Protein AF-A0A523SRV9-F1 (afdb_monomer_lite)

Sequence (130 aa):
MNLFQPSVKLLKTERKGSRKNRLYSRPLTPLDRLLASEHIDQSQKEELIAIRERLDPFELAETVDQKLQQIWEKAHYRYKPPKIKIEARKEQQELSIEEKETLEDIASIFGITVYVRTHKEGKLVAINHG

Secondary structure (DSSP, 8-state):
--SS--B--EEEEEEETTEEEEEEPPPB-HHHHHHT-SSS-HHHHHHHHHHHHH--HHHHHHHHHHHHHHHHHHHT-------------GGGSS--HHHHHHHHHHHHHHT--EEE-SSTTSPPEEE---

pLDDT: mean 85.78, std 12.93, range [51.06, 97.69]

Radius of gyration: 38.1 Å; chains: 1; bounding box: 42×60×95 Å

Structure (mmCIF, N/CA/C/O backbone):
data_AF-A0A523SRV9-F1
#
_entry.id   AF-A0A523SRV9-F1
#
loop_
_atom_site.group_PDB
_atom_site.id
_atom_site.type_symbol
_atom_site.label_atom_id
_atom_site.label_alt_id
_atom_site.label_comp_id
_atom_site.label_asym_id
_atom_site.label_entity_id
_atom_site.label_seq_id
_atom_site.pdbx_PDB_ins_code
_atom_site.Cartn_x
_atom_site.Cartn_y
_atom_site.Cartn_z
_atom_site.occupancy
_atom_site.B_iso_or_equiv
_atom_site.auth_seq_id
_atom_site.auth_comp_id
_atom_site.auth_asym_id
_atom_site.auth_atom_id
_atom_site.pdbx_PDB_model_num
ATOM 1 N N . MET A 1 1 ? 3.758 0.720 8.257 1.00 63.78 1 MET A N 1
ATOM 2 C CA . MET A 1 1 ? 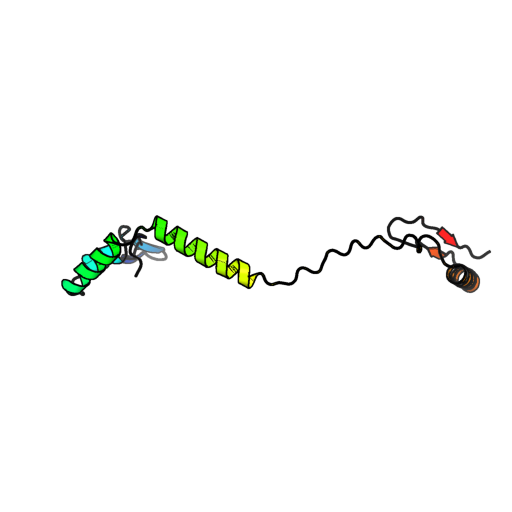2.365 0.567 8.743 1.00 63.78 1 MET A CA 1
ATOM 3 C C . MET A 1 1 ? 1.426 1.124 7.679 1.00 63.78 1 MET A C 1
ATOM 5 O O . MET A 1 1 ? 1.794 2.120 7.077 1.00 63.78 1 MET A O 1
ATOM 9 N N . ASN A 1 2 ? 0.262 0.520 7.417 1.00 83.94 2 ASN A N 1
ATOM 10 C CA . ASN A 1 2 ? -0.718 1.112 6.494 1.00 83.94 2 ASN A CA 1
ATOM 11 C C . ASN A 1 2 ? -1.567 2.165 7.233 1.00 83.94 2 ASN A C 1
ATOM 13 O O . ASN A 1 2 ? -2.187 1.834 8.245 1.00 83.94 2 ASN A O 1
ATOM 17 N N . LEU A 1 3 ? -1.553 3.409 6.747 1.00 91.38 3 LEU A N 1
ATOM 18 C CA . LEU A 1 3 ? -2.197 4.564 7.389 1.00 91.38 3 LEU A CA 1
ATOM 19 C C . LEU A 1 3 ? -3.607 4.850 6.847 1.00 91.38 3 LEU A C 1
ATOM 21 O O . LEU A 1 3 ? -4.409 5.472 7.536 1.00 91.38 3 LEU A O 1
ATOM 25 N N . PHE A 1 4 ? -3.915 4.389 5.631 1.00 92.25 4 PHE A N 1
ATOM 26 C CA . PHE A 1 4 ? -5.093 4.841 4.881 1.00 92.25 4 PHE A CA 1
ATOM 27 C C . PHE A 1 4 ? -6.055 3.710 4.522 1.00 92.25 4 PHE A C 1
ATOM 29 O O . PHE A 1 4 ? -7.262 3.925 4.451 1.00 92.25 4 PHE A O 1
ATOM 36 N N . GLN A 1 5 ? -5.555 2.488 4.322 1.00 92.94 5 GLN A N 1
ATOM 37 C CA . GLN A 1 5 ? -6.390 1.379 3.875 1.00 92.94 5 GLN A CA 1
ATOM 38 C C . GLN A 1 5 ? -7.021 0.648 5.068 1.00 92.94 5 GLN A C 1
ATOM 40 O O . GLN A 1 5 ? -6.302 0.091 5.913 1.00 92.94 5 GLN A O 1
ATOM 45 N N . PRO A 1 6 ? -8.360 0.584 5.146 1.00 95.06 6 PRO A N 1
ATOM 46 C CA . PRO A 1 6 ? -9.026 -0.176 6.185 1.00 95.06 6 PRO A CA 1
ATOM 47 C C . PRO A 1 6 ? -8.848 -1.684 5.972 1.00 95.06 6 PRO A C 1
ATOM 49 O O . PRO A 1 6 ? -8.858 -2.194 4.853 1.00 95.06 6 PRO A O 1
ATOM 52 N N . SER A 1 7 ? -8.712 -2.418 7.075 1.00 95.00 7 SER A N 1
ATOM 53 C CA . SER A 1 7 ? -8.586 -3.876 7.089 1.00 95.00 7 SER A CA 1
ATOM 54 C C . SER A 1 7 ? -9.479 -4.495 8.161 1.00 95.00 7 SER A C 1
ATOM 56 O O . SER A 1 7 ? -9.572 -3.994 9.288 1.00 95.00 7 SER A O 1
ATOM 58 N N . VAL A 1 8 ? -10.111 -5.622 7.832 1.00 95.75 8 VAL A N 1
ATOM 59 C CA . VAL A 1 8 ? -10.843 -6.442 8.805 1.00 95.75 8 VAL A CA 1
ATOM 60 C C . VAL A 1 8 ? -9.890 -7.422 9.490 1.00 95.75 8 VAL A C 1
ATOM 62 O O . VAL A 1 8 ? -8.982 -7.971 8.863 1.00 95.75 8 VAL A O 1
ATOM 65 N N . LYS A 1 9 ? -10.085 -7.663 10.788 1.00 94.06 9 LYS A N 1
ATOM 66 C CA . LYS A 1 9 ? -9.380 -8.716 11.532 1.00 94.06 9 LYS A CA 1
ATOM 67 C C . LYS A 1 9 ? -10.363 -9.792 11.951 1.00 94.06 9 LYS A C 1
ATOM 69 O O . LYS A 1 9 ? -11.516 -9.515 12.259 1.00 94.06 9 LYS A O 1
ATOM 74 N N . LEU A 1 10 ? -9.903 -11.034 11.943 1.00 96.75 10 LEU A N 1
ATOM 75 C CA . LEU A 1 10 ? -10.668 -12.156 12.465 1.00 96.75 10 LEU A CA 1
ATOM 76 C C . LEU A 1 10 ? -10.729 -12.034 13.991 1.00 96.75 10 LEU A C 1
ATOM 78 O O . LEU A 1 10 ? -9.689 -12.071 14.638 1.00 96.75 10 LEU A O 1
ATOM 82 N N . LEU A 1 11 ? -11.929 -11.880 14.545 1.00 95.50 11 LEU A N 1
ATOM 83 C CA . LEU A 1 11 ? -12.144 -11.784 15.990 1.00 95.50 11 LEU A CA 1
ATOM 84 C C . LEU A 1 11 ? -12.262 -13.168 16.614 1.00 95.50 11 LEU A C 1
ATOM 86 O O . LEU A 1 11 ? -11.637 -13.467 17.625 1.00 95.50 11 LEU A O 1
ATOM 90 N N . LYS A 1 12 ? -13.079 -14.025 16.000 1.00 97.00 12 LYS A N 1
ATOM 91 C CA . LYS A 1 12 ? -13.359 -15.355 16.528 1.00 97.00 12 LYS A CA 1
ATOM 92 C C . LYS A 1 12 ? -13.619 -16.330 15.404 1.00 97.00 12 LYS A C 1
ATOM 94 O O . LYS A 1 12 ? -14.182 -15.993 14.363 1.00 97.00 12 LYS A O 1
ATOM 99 N N . THR A 1 13 ? -13.222 -17.567 15.645 1.00 97.56 13 THR A N 1
ATOM 100 C CA . THR A 1 13 ? -13.625 -18.704 14.831 1.00 97.56 13 THR A CA 1
ATOM 101 C C . THR A 1 13 ? -14.413 -19.661 15.708 1.00 97.56 13 THR A C 1
ATOM 103 O O . THR A 1 13 ? -13.893 -20.149 16.704 1.00 97.56 13 THR A O 1
ATOM 106 N N . GLU A 1 14 ? -15.656 -19.938 15.336 1.00 96.25 14 GLU A N 1
ATOM 107 C CA . GLU A 1 14 ? -16.528 -20.882 16.030 1.00 96.25 14 GLU A CA 1
ATOM 108 C C . GLU A 1 14 ? -16.738 -22.125 15.176 1.00 96.25 14 GLU A C 1
ATOM 110 O O . GLU A 1 14 ? -16.938 -22.034 13.963 1.00 96.25 14 GLU A O 1
ATOM 115 N N . ARG A 1 15 ? -16.711 -23.302 15.804 1.00 96.44 15 ARG A N 1
ATOM 116 C CA . ARG A 1 15 ? -17.013 -24.567 15.136 1.00 96.44 15 ARG A CA 1
ATOM 117 C C . ARG A 1 15 ? -18.362 -25.087 15.621 1.00 96.44 15 ARG A C 1
ATOM 119 O O . ARG A 1 15 ? -18.558 -25.256 16.817 1.00 96.44 15 ARG A O 1
ATOM 126 N N . LYS A 1 16 ? -19.274 -25.357 14.688 1.00 93.62 16 LYS A N 1
ATOM 127 C CA . LYS A 1 16 ? -20.576 -25.987 14.946 1.00 93.62 16 LYS A CA 1
ATOM 128 C C . LYS A 1 16 ? -20.644 -27.280 14.130 1.00 93.62 16 LYS A C 1
ATOM 130 O O . LYS A 1 16 ? -20.880 -27.246 12.922 1.00 93.62 16 LYS A O 1
ATOM 135 N N . GLY A 1 17 ? -20.344 -28.409 14.778 1.00 94.62 17 GLY A N 1
ATOM 136 C CA . GLY A 1 17 ? -20.209 -29.717 14.127 1.00 94.62 17 GLY A CA 1
ATOM 137 C C . GLY A 1 17 ? -19.076 -29.739 13.094 1.00 94.62 17 GLY A C 1
ATOM 138 O O . GLY A 1 17 ? -17.904 -29.548 13.432 1.00 94.62 17 GLY A O 1
ATOM 139 N N . SER A 1 18 ? -19.423 -29.949 11.823 1.00 94.81 18 SER A N 1
ATOM 140 C CA . SER A 1 18 ? -18.490 -29.903 10.688 1.00 94.81 18 SER A CA 1
ATOM 141 C C . SER A 1 18 ? -18.256 -28.492 10.124 1.00 94.81 18 SER A C 1
ATOM 143 O O . SER A 1 18 ? -17.311 -28.300 9.361 1.00 94.81 18 SER A O 1
ATOM 145 N N . ARG A 1 19 ? -19.061 -27.486 10.502 1.00 94.69 19 ARG A N 1
ATOM 146 C CA . ARG A 1 19 ? -18.985 -26.119 9.952 1.00 94.69 19 ARG A CA 1
ATOM 147 C C . ARG A 1 19 ? -18.125 -25.191 10.809 1.00 94.69 19 ARG A C 1
ATOM 149 O O . ARG A 1 19 ? -18.150 -25.262 12.038 1.00 94.69 19 ARG A O 1
ATOM 156 N N . LYS A 1 20 ? -17.399 -24.280 10.151 1.00 96.75 20 LYS A N 1
ATOM 157 C CA . LYS A 1 20 ? -16.586 -23.227 10.777 1.00 96.75 20 LYS A CA 1
ATOM 158 C C . LYS A 1 20 ? -17.150 -21.852 10.411 1.00 96.75 20 LYS A C 1
ATOM 160 O O . LYS A 1 20 ? -17.111 -21.469 9.248 1.00 96.75 20 LYS A O 1
ATOM 165 N N . ASN A 1 21 ? -17.608 -21.106 11.410 1.00 96.25 21 ASN A N 1
ATOM 166 C CA . ASN A 1 21 ? -18.082 -19.733 11.269 1.00 96.25 21 ASN A CA 1
ATOM 167 C C . ASN A 1 21 ? -16.988 -18.767 11.730 1.00 96.25 21 ASN A C 1
ATOM 169 O O . ASN A 1 21 ? -16.399 -18.951 12.795 1.00 96.25 21 ASN A O 1
ATOM 173 N N . ARG A 1 22 ? -16.701 -17.742 10.927 1.00 97.62 22 ARG A N 1
ATOM 174 C CA . ARG A 1 22 ? -15.687 -16.724 11.223 1.00 97.62 22 ARG A CA 1
ATOM 175 C C . ARG A 1 22 ? -16.373 -15.386 11.467 1.00 97.62 22 ARG A C 1
ATOM 177 O O . ARG A 1 22 ? -17.100 -14.913 10.601 1.00 97.62 22 ARG A O 1
ATOM 184 N N . LEU A 1 23 ? -16.127 -14.793 12.631 1.00 96.75 23 LEU A N 1
ATOM 185 C CA . LEU A 1 23 ? -16.592 -13.454 12.971 1.00 96.75 23 LEU A CA 1
ATOM 186 C C . LEU A 1 23 ? -15.449 -12.465 12.758 1.00 96.75 23 LEU A C 1
ATOM 188 O O . LEU A 1 23 ? -14.377 -12.615 13.349 1.00 96.75 23 LEU A O 1
ATOM 192 N N . TYR A 1 24 ? -15.684 -11.459 11.924 1.00 97.31 24 TYR A N 1
ATOM 193 C CA . TYR A 1 24 ? -14.707 -10.428 11.594 1.00 97.31 24 TYR A CA 1
ATOM 194 C C . TYR A 1 24 ? -15.042 -9.104 12.276 1.00 97.31 24 TYR A C 1
ATOM 196 O O . TYR A 1 24 ? -16.196 -8.820 12.593 1.00 97.31 24 TYR A O 1
ATOM 204 N N . SER A 1 25 ? -14.011 -8.296 12.506 1.00 95.50 25 SER A N 1
ATOM 205 C CA . SER A 1 25 ? -14.143 -6.942 13.022 1.00 95.50 25 SER A CA 1
ATOM 206 C C . SER A 1 25 ? -14.750 -6.017 11.977 1.00 95.50 25 SER A C 1
ATOM 208 O O . SER A 1 25 ? -14.719 -6.294 10.776 1.00 95.50 25 SER A O 1
ATOM 210 N N . ARG A 1 26 ? -15.191 -4.843 12.433 1.00 95.44 26 ARG A N 1
ATOM 211 C CA . ARG A 1 26 ? -15.417 -3.718 11.527 1.00 95.44 26 ARG A CA 1
ATOM 212 C C . ARG A 1 26 ? -14.109 -3.345 10.806 1.00 95.44 26 ARG A C 1
ATOM 214 O O . ARG A 1 26 ? -13.026 -3.547 11.378 1.00 95.44 26 ARG A O 1
ATOM 221 N N . PRO A 1 27 ? -14.193 -2.855 9.559 1.00 95.56 27 PRO A N 1
ATOM 222 C CA . PRO A 1 27 ? -13.033 -2.375 8.821 1.00 95.56 27 PRO A CA 1
ATOM 223 C C . PRO A 1 27 ? -12.451 -1.141 9.521 1.00 95.56 27 PRO A C 1
ATOM 225 O O . PRO A 1 27 ? -13.159 -0.168 9.752 1.00 95.56 27 PRO A O 1
ATOM 228 N N . LEU A 1 28 ? -11.167 -1.203 9.877 1.00 95.88 28 LEU A N 1
ATOM 229 C CA . LEU A 1 28 ? -10.417 -0.109 10.508 1.00 95.88 28 LEU A CA 1
ATOM 230 C C . LEU A 1 28 ? -9.017 -0.052 9.903 1.00 95.88 28 LEU A C 1
ATOM 232 O O . LEU A 1 28 ? -8.451 -1.106 9.574 1.00 95.88 28 LEU A O 1
ATOM 236 N N . THR A 1 29 ? -8.437 1.141 9.764 1.00 95.25 29 THR A N 1
ATOM 237 C CA . THR A 1 29 ? -7.031 1.220 9.353 1.00 95.25 29 THR A CA 1
ATOM 238 C C . THR A 1 29 ? -6.147 0.627 10.458 1.00 95.25 29 THR A C 1
ATOM 240 O O . THR A 1 29 ? -6.503 0.664 11.643 1.00 95.25 29 THR A O 1
ATOM 243 N N . PRO A 1 30 ? -5.001 0.017 10.114 1.00 93.75 30 PRO A N 1
ATOM 244 C CA . PRO A 1 30 ? -4.039 -0.416 11.121 1.00 93.75 30 PRO A CA 1
ATOM 245 C C . PRO A 1 30 ? -3.616 0.706 12.075 1.00 93.75 30 PRO A C 1
ATOM 24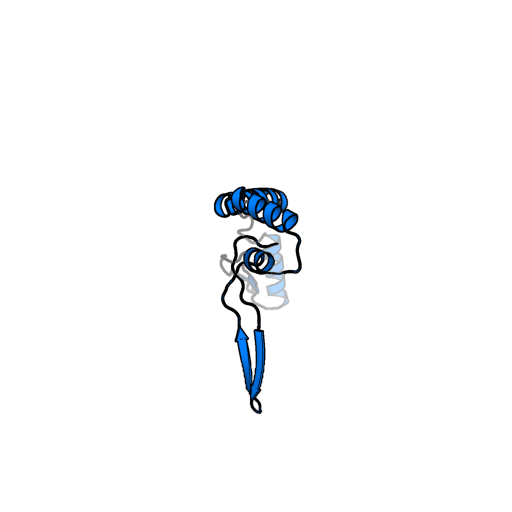7 O O . PRO A 1 30 ? -3.430 0.425 13.256 1.00 93.75 30 PRO A O 1
ATOM 250 N N . LEU A 1 31 ? -3.534 1.950 11.588 1.00 94.62 31 LEU A N 1
ATOM 251 C CA . LEU A 1 3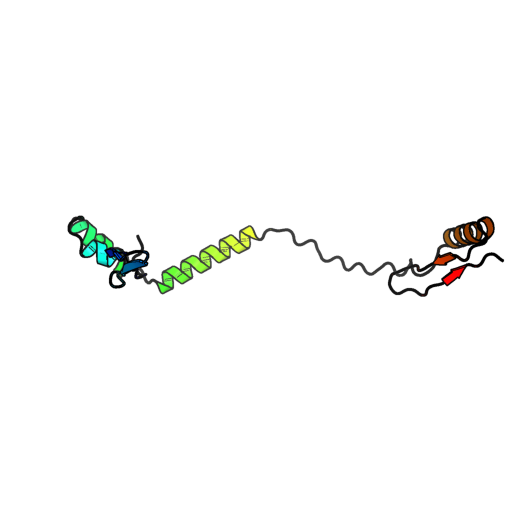1 ? -3.294 3.124 12.422 1.00 94.62 31 LEU A CA 1
ATOM 252 C C . LEU A 1 31 ? -4.419 3.350 13.439 1.00 94.62 31 LEU A C 1
ATOM 254 O O . LEU A 1 31 ? -4.129 3.398 14.628 1.00 94.62 31 LEU A O 1
ATOM 258 N N . ASP A 1 32 ? -5.685 3.414 13.014 1.00 94.62 32 ASP A N 1
ATOM 259 C CA . ASP A 1 32 ? -6.814 3.650 13.935 1.00 94.62 32 ASP A CA 1
ATOM 260 C C . ASP A 1 32 ? -6.870 2.577 15.034 1.00 94.62 32 ASP A C 1
ATOM 262 O O . ASP A 1 32 ? -7.129 2.865 16.201 1.00 94.62 32 ASP A O 1
ATOM 266 N N . ARG A 1 33 ? -6.564 1.321 14.675 1.00 93.81 33 ARG A N 1
ATOM 267 C CA . ARG A 1 33 ? -6.470 0.218 15.640 1.00 93.81 33 ARG A CA 1
ATOM 268 C C . ARG A 1 33 ? -5.329 0.418 16.638 1.00 93.81 33 ARG A C 1
ATOM 270 O O . ARG A 1 33 ? -5.492 0.076 17.803 1.00 93.81 33 ARG A O 1
ATOM 277 N N . LEU A 1 34 ? -4.187 0.928 16.183 1.00 92.94 34 LEU A N 1
ATOM 278 C CA . LEU A 1 34 ? -3.039 1.198 17.042 1.00 92.94 34 LEU A CA 1
ATOM 279 C C . LEU A 1 34 ? -3.314 2.377 17.985 1.00 92.94 34 LEU A C 1
ATOM 281 O O . LEU A 1 34 ? -3.019 2.280 19.173 1.00 92.94 34 LEU A O 1
ATOM 285 N N . LEU A 1 35 ? -3.944 3.445 17.489 1.00 93.75 35 LEU A N 1
ATOM 286 C CA . LEU A 1 35 ? -4.340 4.601 18.299 1.00 93.75 35 LEU A CA 1
ATOM 287 C C . LEU A 1 35 ? -5.319 4.205 19.414 1.00 93.75 35 LEU A C 1
ATOM 289 O O . LEU A 1 35 ? -5.201 4.694 20.538 1.00 93.75 35 LEU A O 1
ATOM 293 N N . ALA A 1 36 ? -6.226 3.267 19.124 1.00 92.69 36 ALA A N 1
ATOM 294 C CA . ALA A 1 36 ? -7.151 2.688 20.097 1.00 92.69 36 ALA A CA 1
ATOM 295 C C . ALA A 1 36 ? -6.508 1.661 21.052 1.00 92.69 36 ALA A C 1
ATOM 297 O O . ALA A 1 36 ? -7.169 1.210 21.984 1.00 92.69 36 ALA A O 1
ATOM 298 N N . SER A 1 37 ? -5.255 1.257 20.826 1.00 91.38 37 SER A N 1
ATOM 299 C CA . SER A 1 37 ? -4.559 0.302 21.692 1.00 91.38 37 SER A CA 1
ATOM 300 C C . SER A 1 37 ? -3.868 0.993 22.871 1.00 91.38 37 SER A C 1
ATOM 302 O O . SER A 1 37 ? -3.444 2.149 22.783 1.00 91.38 37 SER A O 1
ATOM 304 N N . GLU A 1 38 ? -3.723 0.258 23.971 1.00 92.62 38 GLU A N 1
ATOM 305 C CA . GLU A 1 38 ? -2.996 0.684 25.178 1.00 92.62 38 GLU A CA 1
ATOM 306 C C . GLU A 1 38 ? -1.496 0.342 25.112 1.00 92.62 38 GLU A C 1
ATOM 308 O O . GLU A 1 38 ? -0.749 0.605 26.044 1.00 92.62 38 GLU A O 1
ATOM 313 N N . HIS A 1 39 ? -1.042 -0.264 24.011 1.00 91.75 39 HIS A N 1
ATOM 314 C CA . HIS A 1 39 ? 0.315 -0.802 23.875 1.00 91.75 39 HIS A CA 1
ATOM 315 C C . HIS A 1 39 ? 1.348 0.203 23.352 1.00 91.75 39 HIS A C 1
ATOM 317 O O . HIS A 1 39 ? 2.492 -0.186 23.128 1.00 91.75 39 HIS A O 1
ATOM 323 N N . ILE A 1 40 ? 0.951 1.453 23.101 1.00 92.69 40 ILE A N 1
ATOM 324 C CA . ILE A 1 40 ? 1.844 2.501 22.602 1.00 92.69 40 ILE A CA 1
ATOM 325 C C . ILE A 1 40 ? 1.692 3.784 23.410 1.00 92.69 40 ILE A C 1
ATOM 327 O O . ILE A 1 40 ? 0.582 4.156 23.809 1.00 92.69 40 ILE A O 1
ATOM 331 N N . ASP A 1 41 ? 2.817 4.462 23.603 1.00 94.06 41 ASP A N 1
ATOM 332 C CA . ASP A 1 41 ? 2.885 5.711 24.350 1.00 94.06 41 ASP A CA 1
ATOM 333 C C . ASP A 1 41 ? 2.229 6.860 23.582 1.00 94.06 41 ASP A C 1
ATOM 335 O O . ASP A 1 41 ? 2.129 6.861 22.350 1.00 94.06 41 ASP A O 1
ATOM 339 N N . GLN A 1 42 ? 1.804 7.882 24.322 1.00 93.44 42 GLN A N 1
ATOM 340 C CA . GLN A 1 42 ? 1.104 9.036 23.764 1.00 93.44 42 GLN A CA 1
ATOM 341 C C . GLN A 1 42 ? 1.948 9.801 22.730 1.00 93.44 42 GLN A C 1
ATOM 343 O O . GLN A 1 42 ? 1.428 10.193 21.688 1.00 93.44 42 GLN A O 1
ATOM 348 N N . SER A 1 43 ? 3.257 9.929 22.953 1.00 94.88 43 SER A N 1
ATOM 349 C CA . SER A 1 43 ? 4.175 10.568 21.999 1.00 94.88 43 SER A CA 1
ATOM 350 C C . SER A 1 43 ? 4.228 9.838 20.652 1.00 94.88 43 SER A C 1
ATOM 352 O O . SER A 1 43 ? 4.213 10.467 19.597 1.00 94.88 43 SER A O 1
ATOM 354 N N . GLN A 1 44 ? 4.218 8.502 20.670 1.00 93.75 44 GLN A N 1
ATOM 355 C CA . GLN A 1 44 ? 4.198 7.682 19.456 1.00 93.75 44 GLN A CA 1
ATOM 356 C C . GLN A 1 44 ? 2.862 7.808 18.713 1.00 93.75 44 GLN A C 1
ATOM 358 O O . GLN A 1 44 ? 2.832 7.798 17.482 1.00 93.75 44 GLN A O 1
ATOM 363 N N . LYS A 1 45 ? 1.744 7.938 19.446 1.00 94.81 45 LYS A N 1
ATOM 364 C CA . LYS A 1 45 ? 0.426 8.210 18.847 1.00 94.81 45 LYS A CA 1
ATOM 365 C C . LYS A 1 45 ? 0.441 9.529 18.082 1.00 94.81 45 LYS A C 1
ATOM 367 O O . LYS A 1 45 ? 0.001 9.564 16.936 1.00 94.81 45 LYS A O 1
ATOM 372 N N . GLU A 1 46 ? 0.965 10.579 18.702 1.00 95.62 46 GLU A N 1
ATOM 373 C CA . GLU A 1 46 ? 1.046 11.921 18.117 1.00 95.62 46 GLU A CA 1
ATOM 374 C C . GLU A 1 46 ? 1.925 11.950 16.864 1.00 95.62 46 GLU A C 1
ATOM 376 O O . GLU A 1 46 ? 1.509 12.493 15.842 1.00 95.62 46 GLU A O 1
ATOM 381 N N . GLU A 1 47 ? 3.082 11.283 16.889 1.00 95.25 47 GLU A N 1
ATOM 382 C CA . GLU A 1 47 ? 3.953 11.170 15.715 1.00 95.25 47 GLU A CA 1
ATOM 383 C C . GLU A 1 47 ? 3.234 10.496 14.535 1.00 95.25 47 GLU A C 1
ATOM 385 O O . GLU A 1 47 ? 3.273 10.980 13.402 1.00 95.25 47 GLU A O 1
ATOM 390 N N . LEU A 1 48 ? 2.520 9.397 14.787 1.00 94.50 48 LEU A N 1
ATOM 391 C CA . LEU A 1 48 ? 1.792 8.680 13.742 1.00 94.50 48 LEU A CA 1
ATOM 392 C C . LEU A 1 48 ? 0.610 9.477 13.178 1.00 94.50 48 LEU A C 1
ATOM 394 O O . LEU A 1 48 ? 0.317 9.366 11.984 1.00 94.50 48 LEU A O 1
ATOM 398 N N . ILE A 1 49 ? -0.060 10.271 14.016 1.00 95.00 49 ILE A N 1
ATOM 399 C CA . ILE A 1 49 ? -1.110 11.198 13.578 1.00 95.00 49 ILE A CA 1
ATOM 400 C C . ILE A 1 49 ? -0.498 12.270 12.674 1.00 95.00 49 ILE A C 1
ATOM 402 O O . ILE A 1 49 ? -0.971 12.443 11.553 1.00 95.00 49 ILE A O 1
ATOM 406 N N . ALA A 1 50 ? 0.606 12.891 13.093 1.00 95.94 50 ALA A N 1
ATOM 407 C CA . ALA A 1 50 ? 1.299 13.906 12.303 1.00 95.94 50 ALA A CA 1
ATOM 408 C C . ALA A 1 50 ? 1.770 13.366 10.939 1.00 95.94 50 ALA A C 1
ATOM 410 O O . ALA A 1 50 ? 1.659 14.046 9.917 1.00 95.94 50 ALA A O 1
ATOM 411 N N . ILE A 1 51 ? 2.249 12.115 10.883 1.00 94.50 51 ILE A N 1
ATOM 412 C CA . ILE A 1 51 ? 2.605 11.457 9.617 1.00 94.50 51 ILE A CA 1
ATOM 413 C C . ILE A 1 51 ? 1.379 11.315 8.706 1.00 94.50 51 ILE A C 1
ATOM 415 O O . ILE A 1 51 ? 1.482 11.570 7.507 1.00 94.50 51 ILE A O 1
ATOM 419 N N . ARG A 1 52 ? 0.226 10.902 9.250 1.00 94.38 52 ARG A N 1
ATOM 420 C CA . ARG A 1 52 ? -1.013 10.761 8.471 1.00 94.38 52 ARG A CA 1
ATOM 421 C C . ARG A 1 52 ? -1.503 12.111 7.947 1.00 94.38 52 ARG A C 1
ATOM 423 O O . ARG A 1 52 ? -1.938 12.168 6.807 1.00 94.38 52 ARG A O 1
ATOM 430 N N . GLU A 1 53 ? -1.426 13.166 8.753 1.00 94.38 53 GLU A N 1
ATOM 431 C CA . GLU A 1 53 ? -1.852 14.522 8.373 1.00 94.38 53 GLU A CA 1
ATOM 432 C C . GLU A 1 53 ? -0.969 15.136 7.285 1.00 94.38 53 GLU A C 1
ATOM 434 O O . GLU A 1 53 ? -1.456 15.866 6.427 1.00 94.38 53 GLU A O 1
ATOM 439 N N . ARG A 1 54 ? 0.329 14.816 7.290 1.00 94.75 54 ARG A N 1
ATOM 440 C CA . ARG A 1 54 ? 1.281 15.314 6.292 1.00 94.75 54 ARG A CA 1
ATOM 441 C C . ARG A 1 54 ? 1.177 14.608 4.933 1.00 94.75 54 ARG A C 1
ATOM 443 O O . ARG A 1 54 ? 1.688 15.133 3.947 1.00 94.75 54 ARG A O 1
ATOM 450 N N . LEU A 1 55 ? 0.607 13.406 4.876 1.00 93.25 55 LEU A N 1
ATOM 451 C CA . LEU A 1 55 ? 0.604 12.570 3.675 1.00 93.25 55 LEU A CA 1
ATOM 452 C C . LEU A 1 55 ? -0.769 12.569 2.999 1.00 93.25 55 LEU A C 1
ATOM 454 O O . LEU A 1 55 ? -1.734 12.049 3.557 1.00 93.25 55 LEU A O 1
ATOM 458 N N . ASP A 1 56 ? -0.830 13.046 1.755 1.00 93.25 56 ASP A N 1
ATOM 459 C CA . ASP A 1 56 ? -1.983 12.821 0.884 1.00 93.25 56 ASP A CA 1
ATOM 460 C C . ASP A 1 56 ? -1.868 11.428 0.223 1.00 93.25 56 ASP A C 1
ATOM 462 O O . ASP A 1 56 ? -0.874 11.139 -0.457 1.00 93.25 56 ASP A O 1
ATOM 466 N N . PRO A 1 57 ? -2.847 10.522 0.415 1.00 91.69 57 PRO A N 1
ATOM 467 C CA . PRO A 1 57 ? -2.812 9.191 -0.181 1.00 91.69 57 PRO A CA 1
ATOM 468 C C . PRO A 1 57 ? -2.847 9.195 -1.718 1.00 91.69 57 PRO A C 1
ATOM 470 O O . PRO A 1 57 ? -2.319 8.259 -2.320 1.00 91.69 57 PRO A O 1
ATOM 473 N N . PHE A 1 58 ? -3.447 10.203 -2.355 1.00 93.69 58 PHE A N 1
ATOM 474 C CA . PHE A 1 58 ? -3.533 10.303 -3.812 1.00 93.69 58 PHE A CA 1
ATOM 475 C C . PHE A 1 58 ? -2.216 10.792 -4.413 1.00 93.69 58 PHE A C 1
ATOM 477 O O . PHE A 1 58 ? -1.702 10.154 -5.332 1.00 93.69 58 PHE A O 1
ATOM 484 N N . GLU A 1 59 ? -1.614 11.835 -3.836 1.00 95.12 59 GLU A N 1
ATOM 485 C CA . GLU A 1 59 ? -0.280 12.299 -4.246 1.00 95.12 59 GLU A CA 1
ATOM 486 C C . GLU A 1 59 ? 0.779 11.210 -4.031 1.00 95.12 59 GLU A C 1
ATOM 488 O O . GLU A 1 59 ? 1.677 11.007 -4.856 1.00 95.12 59 GLU A O 1
ATOM 493 N N . LEU A 1 60 ? 0.666 10.463 -2.925 1.00 92.69 60 LEU A N 1
ATOM 494 C CA . LEU A 1 60 ? 1.564 9.352 -2.632 1.00 92.69 60 LEU A CA 1
ATOM 495 C C . LEU A 1 60 ? 1.431 8.232 -3.669 1.00 92.69 60 LEU A C 1
ATOM 497 O O . LEU A 1 60 ? 2.451 7.704 -4.116 1.00 92.69 60 LEU A O 1
ATOM 501 N N . ALA A 1 61 ? 0.202 7.871 -4.047 1.00 93.69 61 ALA A N 1
ATOM 502 C CA . ALA A 1 61 ? -0.047 6.869 -5.079 1.00 93.69 61 ALA A CA 1
ATOM 503 C C . ALA A 1 61 ? 0.555 7.299 -6.424 1.00 93.69 61 ALA A C 1
ATOM 505 O O . ALA A 1 61 ? 1.333 6.546 -7.008 1.00 93.69 61 ALA A O 1
ATOM 506 N N . GLU A 1 62 ? 0.299 8.539 -6.848 1.00 96.75 62 GLU A N 1
ATOM 507 C CA . GLU A 1 62 ? 0.850 9.086 -8.089 1.00 96.75 62 GLU A CA 1
ATOM 508 C C . GLU A 1 62 ? 2.386 9.080 -8.081 1.00 96.75 62 GLU A C 1
ATOM 510 O O . GLU A 1 62 ? 3.027 8.631 -9.032 1.00 96.75 62 GLU A O 1
ATOM 515 N N . THR A 1 63 ? 2.999 9.497 -6.972 1.00 96.25 63 THR A N 1
ATOM 516 C CA . THR A 1 63 ? 4.459 9.494 -6.813 1.00 96.25 63 THR A CA 1
ATOM 517 C C . THR A 1 63 ? 5.044 8.082 -6.925 1.00 96.25 63 THR A C 1
ATOM 519 O O . THR A 1 63 ? 6.130 7.891 -7.482 1.00 96.25 63 THR A O 1
ATOM 522 N N . VAL A 1 64 ? 4.364 7.077 -6.366 1.00 95.44 64 VAL A N 1
ATOM 523 C CA . VAL A 1 64 ? 4.781 5.672 -6.474 1.00 95.44 64 VAL A CA 1
ATOM 524 C C . VAL A 1 64 ? 4.677 5.198 -7.920 1.00 95.44 64 VAL A C 1
ATOM 526 O O . VAL A 1 64 ? 5.638 4.611 -8.422 1.00 95.44 64 VAL A O 1
ATOM 529 N N . ASP A 1 65 ? 3.576 5.500 -8.603 1.00 96.88 65 ASP A N 1
ATOM 530 C CA . ASP A 1 65 ? 3.358 5.109 -9.996 1.00 96.88 65 ASP A CA 1
ATOM 531 C C . ASP A 1 65 ? 4.401 5.731 -10.933 1.00 96.88 65 ASP A C 1
ATOM 533 O O . ASP A 1 65 ? 5.007 5.022 -11.739 1.00 96.88 65 ASP A O 1
ATOM 537 N N . GLN A 1 66 ? 4.714 7.019 -10.762 1.00 97.69 66 GLN A N 1
ATOM 538 C CA . GLN A 1 66 ? 5.773 7.701 -11.514 1.00 97.69 66 GLN A CA 1
ATOM 539 C C . GLN A 1 66 ? 7.142 7.028 -11.314 1.00 97.69 66 GLN A C 1
ATOM 541 O O . GLN A 1 66 ? 7.881 6.790 -12.274 1.00 97.69 66 GLN A O 1
ATOM 546 N N . LYS A 1 67 ? 7.493 6.673 -10.070 1.00 97.06 67 LYS A N 1
ATOM 547 C CA . LYS A 1 67 ? 8.756 5.975 -9.765 1.00 97.06 67 LYS A CA 1
ATOM 548 C C . LYS A 1 67 ? 8.794 4.577 -10.373 1.00 97.06 67 LYS A C 1
ATOM 550 O O . LYS A 1 67 ? 9.820 4.172 -10.919 1.00 97.06 67 LYS A O 1
ATOM 555 N N . LEU A 1 68 ? 7.688 3.841 -10.293 1.00 96.56 68 LEU A N 1
ATOM 556 C CA . LEU A 1 68 ? 7.569 2.525 -10.910 1.00 96.56 68 LEU A CA 1
ATOM 557 C C . LEU A 1 68 ? 7.734 2.620 -12.425 1.00 96.56 68 LEU A C 1
ATOM 559 O O . LEU A 1 68 ? 8.488 1.830 -12.991 1.00 96.56 68 LEU A O 1
ATOM 563 N N . GLN A 1 69 ? 7.106 3.602 -13.074 1.00 95.00 69 GLN A N 1
ATOM 564 C CA . GLN A 1 69 ? 7.254 3.828 -14.508 1.00 95.00 69 GLN A CA 1
ATOM 565 C C . GLN A 1 69 ? 8.725 4.033 -14.896 1.00 95.00 69 GLN A C 1
ATOM 567 O O . GLN A 1 69 ? 9.216 3.348 -15.791 1.00 95.00 69 GLN A O 1
ATOM 572 N N . GLN A 1 70 ? 9.462 4.886 -14.178 1.00 94.62 70 GLN A N 1
ATOM 573 C CA . GLN A 1 70 ? 10.890 5.115 -14.438 1.00 94.62 70 GLN A CA 1
ATOM 574 C C . GLN A 1 70 ? 11.733 3.839 -14.296 1.00 94.62 70 GLN A C 1
ATOM 576 O O . GLN A 1 70 ? 12.649 3.596 -15.089 1.00 94.62 70 GLN A O 1
ATOM 581 N N . ILE A 1 71 ? 11.440 3.008 -13.289 1.00 93.62 71 ILE A N 1
ATOM 582 C CA . ILE A 1 71 ? 12.111 1.714 -13.103 1.00 93.62 71 ILE A CA 1
ATOM 583 C C . ILE A 1 71 ? 11.797 0.792 -14.280 1.00 93.62 71 ILE A C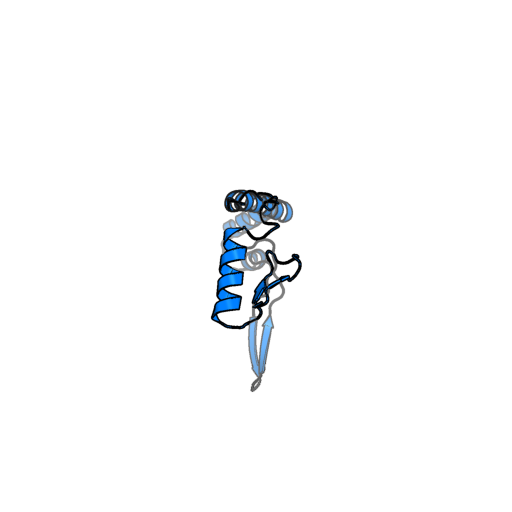 1
ATOM 585 O O . ILE A 1 71 ? 12.709 0.183 -14.841 1.00 93.62 71 ILE A O 1
ATOM 589 N N . TRP A 1 72 ? 10.530 0.706 -14.686 1.00 90.06 72 TRP A N 1
ATOM 590 C CA . TRP A 1 72 ? 10.111 -0.141 -15.796 1.00 90.06 72 TRP A CA 1
ATOM 591 C C . TRP A 1 72 ? 10.711 0.304 -17.125 1.00 90.06 72 TRP A C 1
ATOM 593 O O . TRP A 1 72 ? 11.170 -0.553 -17.874 1.00 90.06 72 TRP A O 1
ATOM 603 N N . GLU A 1 73 ? 10.775 1.601 -17.414 1.00 88.75 73 GLU A N 1
ATOM 604 C CA . GLU A 1 73 ? 11.423 2.132 -18.620 1.00 88.75 73 GLU A CA 1
ATOM 605 C C . GLU A 1 73 ? 12.894 1.707 -18.704 1.00 88.75 73 GLU A C 1
ATOM 607 O O . GLU A 1 73 ? 13.358 1.267 -19.755 1.00 88.75 73 GLU A O 1
ATOM 612 N N . LYS A 1 74 ? 13.615 1.750 -17.578 1.00 87.81 74 LYS A N 1
ATOM 613 C CA . LYS A 1 74 ? 15.013 1.298 -17.500 1.00 87.81 74 LYS A CA 1
ATOM 614 C C . LYS A 1 74 ? 15.144 -0.225 -17.572 1.00 87.81 74 LYS A C 1
ATOM 616 O O . LYS A 1 74 ? 16.068 -0.734 -18.201 1.00 87.81 74 LYS A O 1
ATOM 621 N N . ALA A 1 75 ? 14.228 -0.961 -16.945 1.00 85.12 75 ALA A N 1
ATOM 622 C CA . ALA A 1 75 ? 14.231 -2.423 -16.935 1.00 85.12 75 ALA A CA 1
ATOM 623 C C . ALA A 1 75 ? 13.871 -3.024 -18.306 1.00 85.12 75 ALA A C 1
ATOM 625 O O . ALA A 1 75 ? 14.378 -4.087 -18.668 1.00 85.12 75 ALA A O 1
ATOM 626 N N . HIS A 1 76 ? 13.059 -2.332 -19.112 1.00 66.62 76 HIS A N 1
ATOM 627 C CA . HIS A 1 76 ? 12.720 -2.710 -20.489 1.00 66.62 76 HIS A CA 1
ATOM 628 C C . HIS A 1 76 ? 13.856 -2.438 -21.496 1.00 66.62 76 HIS A C 1
ATOM 630 O O . HIS A 1 76 ? 13.599 -2.231 -22.680 1.00 66.62 76 HIS A O 1
ATOM 636 N N . TYR A 1 77 ? 15.122 -2.553 -21.075 1.00 62.25 77 TYR A N 1
ATOM 637 C CA . TYR A 1 77 ? 16.285 -2.520 -21.971 1.00 62.25 77 TYR A CA 1
ATOM 638 C C . TYR A 1 77 ? 16.305 -3.675 -22.991 1.00 62.25 77 TYR A C 1
ATOM 640 O O . TYR A 1 77 ? 17.174 -3.693 -23.862 1.00 62.25 77 TYR A O 1
ATOM 648 N N . ARG A 1 78 ? 15.376 -4.647 -22.891 1.00 62.34 78 ARG A N 1
ATOM 649 C CA . ARG A 1 78 ? 15.262 -5.797 -23.799 1.00 62.34 78 ARG A CA 1
ATOM 650 C C . ARG A 1 78 ? 15.391 -5.332 -25.245 1.00 62.34 78 ARG A C 1
ATOM 652 O O . ARG A 1 78 ? 14.472 -4.738 -25.808 1.00 62.34 78 ARG A O 1
ATOM 659 N N . TYR A 1 79 ? 16.553 -5.641 -25.813 1.00 62.78 79 TYR A N 1
ATOM 660 C CA . TYR A 1 79 ? 16.906 -5.381 -27.194 1.00 62.78 79 TYR A CA 1
ATOM 661 C C . TYR A 1 79 ? 15.758 -5.836 -28.096 1.00 62.78 79 TYR A C 1
ATOM 663 O O . TYR A 1 79 ? 15.439 -7.023 -28.167 1.00 62.78 79 TYR A O 1
ATOM 671 N N . LYS A 1 80 ? 15.102 -4.875 -28.750 1.00 65.75 80 LYS A N 1
ATOM 672 C CA . LYS A 1 80 ? 14.181 -5.161 -29.844 1.00 65.75 80 LYS A CA 1
ATOM 673 C C . LYS A 1 80 ? 15.053 -5.283 -31.089 1.00 65.75 80 LYS A C 1
ATOM 675 O O . LYS A 1 80 ? 15.529 -4.244 -31.552 1.00 65.75 80 LYS A O 1
ATOM 680 N N . PRO A 1 81 ? 15.303 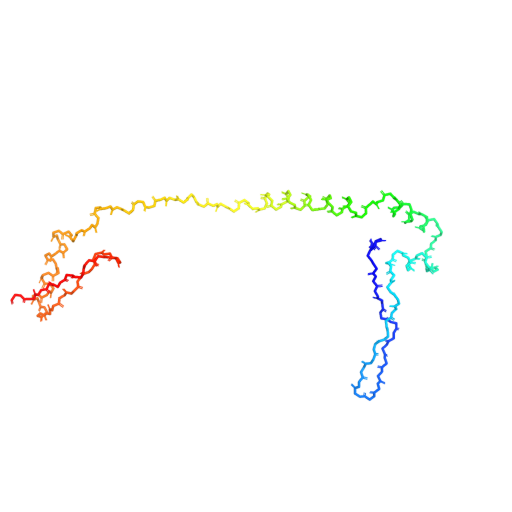-6.498 -31.615 1.00 65.44 81 PRO A N 1
ATOM 681 C CA . PRO A 1 81 ? 16.042 -6.618 -32.858 1.00 65.44 81 PRO A CA 1
ATOM 682 C C . PRO A 1 81 ? 15.330 -5.774 -33.921 1.00 65.44 81 PRO A C 1
ATOM 684 O O . PRO A 1 81 ? 14.091 -5.783 -33.975 1.00 65.44 81 PRO A O 1
ATOM 687 N N . PRO A 1 82 ? 16.076 -5.000 -34.727 1.00 67.38 82 PRO A N 1
ATOM 688 C CA . PRO A 1 82 ? 15.476 -4.218 -35.791 1.00 67.38 82 PRO A CA 1
ATOM 689 C C . PRO A 1 82 ? 14.660 -5.165 -36.669 1.00 67.38 82 PRO A C 1
ATOM 691 O O . PRO A 1 82 ? 15.125 -6.245 -37.037 1.00 67.38 82 PRO A O 1
ATOM 694 N N . LYS A 1 83 ? 13.419 -4.778 -36.981 1.00 66.12 83 LYS A N 1
ATOM 695 C CA . LYS A 1 83 ? 12.594 -5.493 -37.956 1.00 66.12 83 LYS A CA 1
ATOM 696 C C . LYS A 1 83 ? 13.239 -5.293 -39.323 1.00 66.12 83 LYS A C 1
ATOM 698 O O . LYS A 1 83 ? 12.879 -4.369 -40.047 1.00 66.12 83 LYS A O 1
ATOM 703 N N . ILE A 1 84 ? 14.228 -6.119 -39.650 1.00 64.69 84 ILE A N 1
ATOM 704 C CA . ILE A 1 84 ? 14.755 -6.205 -41.004 1.00 64.69 84 ILE A CA 1
ATOM 705 C C . ILE A 1 84 ? 13.561 -6.620 -41.860 1.00 64.69 84 ILE A C 1
ATOM 707 O O . ILE A 1 84 ? 13.010 -7.709 -41.683 1.00 64.69 84 ILE A O 1
ATOM 711 N N . LYS A 1 85 ? 13.110 -5.727 -42.746 1.00 53.66 85 LYS A N 1
ATOM 712 C CA . LYS A 1 85 ? 12.244 -6.123 -43.849 1.00 53.66 85 LYS A CA 1
ATOM 713 C C . LYS A 1 85 ? 13.086 -7.083 -44.672 1.00 53.66 85 LYS A C 1
ATOM 715 O O . LYS A 1 85 ? 13.978 -6.654 -45.394 1.00 53.66 85 LYS A O 1
ATOM 720 N N . ILE A 1 86 ? 12.854 -8.380 -44.504 1.00 56.75 86 ILE A N 1
ATOM 721 C CA . ILE A 1 86 ? 13.303 -9.365 -45.476 1.00 56.75 86 ILE A CA 1
ATOM 722 C C . ILE A 1 86 ? 12.441 -9.067 -46.699 1.00 56.75 86 ILE A C 1
ATOM 724 O O . ILE A 1 86 ? 11.349 -9.609 -46.852 1.00 56.75 86 ILE A O 1
ATOM 728 N N . GLU A 1 87 ? 12.869 -8.105 -47.515 1.00 51.06 87 GLU A N 1
ATOM 729 C CA . GLU A 1 87 ? 12.461 -8.048 -48.907 1.00 51.06 87 GLU A CA 1
ATOM 730 C C . GLU A 1 87 ? 12.948 -9.370 -49.472 1.00 51.06 87 GLU A C 1
ATOM 732 O O . GLU A 1 87 ? 14.135 -9.556 -49.731 1.00 51.06 87 GLU A O 1
ATOM 737 N N . ALA A 1 88 ? 12.042 -10.350 -49.458 1.00 51.28 88 ALA A N 1
ATOM 738 C CA . ALA A 1 88 ? 12.293 -11.688 -49.935 1.00 51.28 88 ALA A CA 1
ATOM 739 C C . ALA A 1 88 ? 13.015 -11.545 -51.268 1.00 51.28 88 ALA A C 1
ATOM 741 O O . ALA A 1 88 ? 12.479 -10.932 -52.193 1.00 51.28 88 ALA A O 1
ATOM 742 N N . ARG A 1 89 ? 14.257 -12.036 -51.302 1.00 52.06 89 ARG A N 1
ATOM 743 C CA . ARG A 1 89 ? 15.088 -12.173 -52.493 1.00 52.06 89 ARG A CA 1
ATOM 744 C C . ARG A 1 89 ? 14.176 -12.666 -53.617 1.00 52.06 89 ARG A C 1
ATOM 746 O O . ARG A 1 89 ? 13.824 -13.841 -53.663 1.00 52.06 89 ARG A O 1
ATOM 753 N N . LYS A 1 90 ? 13.754 -11.757 -54.502 1.00 51.66 90 LYS A N 1
ATOM 754 C CA . LYS A 1 90 ? 12.926 -12.085 -55.674 1.00 51.66 90 LYS A CA 1
ATOM 755 C C . LYS A 1 90 ? 13.671 -13.007 -56.650 1.00 51.66 90 LYS A C 1
ATOM 757 O O . LYS A 1 90 ? 13.071 -13.523 -57.577 1.00 51.66 90 LYS A O 1
ATOM 762 N N . GLU A 1 91 ? 14.955 -13.247 -56.401 1.00 52.62 91 GLU A N 1
ATOM 763 C CA . GLU A 1 91 ? 15.858 -14.085 -57.187 1.00 52.62 91 GLU A CA 1
ATOM 764 C C . GLU A 1 91 ? 15.656 -15.599 -56.983 1.00 52.62 91 GLU A C 1
ATOM 766 O O . GLU A 1 91 ? 16.172 -16.371 -57.776 1.00 52.62 91 GLU A O 1
ATOM 771 N N . GLN A 1 92 ? 14.884 -16.058 -55.986 1.00 54.78 92 GLN A N 1
ATOM 772 C CA . GLN A 1 92 ? 14.607 -17.498 -55.775 1.00 54.78 92 GLN A CA 1
ATOM 773 C C . GLN A 1 92 ? 13.271 -17.960 -56.391 1.00 54.78 92 GLN A C 1
ATOM 775 O O . GLN A 1 92 ? 12.602 -18.853 -55.869 1.00 54.78 92 GLN A O 1
ATOM 780 N N . GLN A 1 93 ? 12.819 -17.305 -57.463 1.00 58.59 93 GLN A N 1
ATOM 781 C CA . GLN A 1 93 ? 11.507 -17.589 -58.059 1.00 58.59 93 GLN A CA 1
ATOM 782 C C . GLN A 1 93 ? 11.501 -18.821 -58.977 1.00 58.59 93 GLN A C 1
ATOM 784 O O . GLN A 1 93 ? 10.444 -19.435 -59.135 1.00 58.59 93 GLN A O 1
ATOM 789 N N . GLU A 1 94 ? 12.653 -19.255 -59.490 1.00 69.19 94 GLU A N 1
ATOM 790 C CA . GLU A 1 94 ? 12.772 -20.417 -60.377 1.00 69.19 94 GLU A CA 1
ATOM 791 C C . GLU A 1 94 ? 13.863 -21.380 -59.893 1.00 69.19 94 GLU A C 1
ATOM 793 O O . GLU A 1 94 ? 14.854 -20.950 -59.308 1.00 69.19 94 GLU A O 1
ATOM 798 N N . LEU A 1 95 ? 13.657 -22.684 -60.126 1.00 71.56 95 LEU A N 1
ATOM 799 C CA . LEU A 1 95 ? 14.677 -23.713 -59.899 1.00 71.56 95 LEU A CA 1
ATOM 800 C C . LEU A 1 95 ? 15.923 -23.377 -60.722 1.00 71.56 95 LEU A C 1
ATOM 802 O O . LEU A 1 95 ? 15.802 -23.106 -61.925 1.00 71.56 95 LEU A O 1
ATOM 806 N N . SER A 1 96 ? 17.093 -23.428 -60.086 1.00 78.50 96 SER A N 1
ATOM 807 C CA . SER A 1 96 ? 18.375 -23.329 -60.784 1.00 78.50 96 SER A CA 1
ATOM 808 C C . SER A 1 96 ? 18.477 -24.424 -61.848 1.00 78.50 96 SER A C 1
ATOM 810 O O . SER A 1 96 ? 17.849 -25.478 -61.737 1.00 78.50 96 SER A O 1
ATOM 812 N N . ILE A 1 97 ? 19.273 -24.186 -62.890 1.00 80.19 97 ILE A N 1
ATOM 813 C CA . ILE A 1 97 ? 19.477 -25.152 -63.980 1.00 80.19 97 ILE A CA 1
ATOM 814 C C . ILE A 1 97 ? 19.985 -26.489 -63.413 1.00 80.19 97 ILE A C 1
ATOM 816 O O . ILE A 1 97 ? 19.424 -27.532 -63.731 1.00 80.19 97 ILE A O 1
ATOM 820 N N . GLU A 1 98 ? 20.942 -26.438 -62.483 1.00 84.81 98 GLU A N 1
ATOM 821 C CA . GLU A 1 98 ? 21.497 -27.620 -61.802 1.00 84.81 98 GLU A CA 1
ATOM 822 C C . GLU A 1 98 ? 20.447 -28.355 -60.945 1.00 84.81 98 GLU A C 1
ATOM 824 O O . GLU A 1 98 ? 20.422 -29.582 -60.861 1.00 84.81 98 GLU A O 1
ATOM 829 N N . GLU A 1 99 ? 19.528 -27.614 -60.321 1.00 83.69 99 GLU A N 1
ATOM 830 C CA . GLU A 1 99 ? 18.450 -28.204 -59.519 1.00 83.69 99 GLU A CA 1
ATOM 831 C C . GLU A 1 99 ? 17.422 -28.914 -60.407 1.00 83.69 99 GLU A C 1
ATOM 833 O O . GLU A 1 99 ? 16.881 -29.943 -60.014 1.00 83.69 99 GLU A O 1
ATOM 838 N N . LYS A 1 100 ? 17.149 -28.394 -61.610 1.00 84.50 100 LYS A N 1
ATOM 839 C CA . LYS A 1 100 ? 16.246 -29.052 -62.566 1.00 84.50 100 LYS A CA 1
ATOM 840 C C . LYS A 1 100 ? 16.847 -30.348 -63.098 1.00 84.50 100 LYS A C 1
ATOM 842 O O . LYS A 1 100 ? 16.165 -31.364 -63.068 1.00 84.50 100 LYS A O 1
ATOM 847 N N . GLU A 1 101 ? 18.111 -30.312 -63.515 1.00 87.94 101 GLU A N 1
ATOM 848 C CA . GLU A 1 101 ? 18.822 -31.477 -64.057 1.00 87.94 101 GLU A CA 1
ATOM 849 C C . GLU A 1 101 ? 18.882 -32.617 -63.031 1.00 87.94 101 GLU A C 1
ATOM 851 O O . GLU A 1 101 ? 18.473 -33.740 -63.313 1.00 87.94 101 GLU A O 1
ATOM 856 N N . THR A 1 102 ? 19.250 -32.310 -61.784 1.00 90.38 102 THR A N 1
ATOM 857 C CA . THR A 1 102 ? 19.279 -33.322 -60.712 1.00 90.38 102 THR A CA 1
ATOM 858 C C . THR A 1 102 ? 17.904 -33.927 -60.413 1.00 90.38 102 THR A C 1
ATOM 860 O O . THR A 1 102 ? 17.806 -35.112 -60.092 1.00 90.38 102 THR A O 1
ATOM 863 N N . LEU A 1 103 ? 16.821 -33.152 -60.518 1.00 88.44 103 LEU A N 1
ATOM 864 C CA . LEU A 1 103 ? 15.462 -33.664 -60.330 1.00 88.44 103 LEU A CA 1
ATOM 865 C C . LEU A 1 103 ? 14.984 -34.523 -61.508 1.00 88.44 103 LEU A C 1
ATOM 867 O O . LEU A 1 103 ? 14.261 -35.495 -61.283 1.00 88.44 103 LEU A O 1
ATOM 871 N N . GLU A 1 104 ? 15.383 -34.186 -62.734 1.00 86.62 104 GLU A N 1
ATOM 872 C CA . GLU A 1 104 ? 15.140 -35.002 -63.929 1.00 86.62 104 GLU A CA 1
ATOM 873 C C . GLU A 1 104 ? 15.884 -36.340 -63.844 1.00 86.62 104 GLU A C 1
ATOM 875 O O . GLU A 1 104 ? 15.281 -37.391 -64.079 1.00 86.62 104 GLU A O 1
ATOM 880 N N . ASP A 1 105 ? 17.140 -36.327 -63.394 1.00 88.75 105 ASP A N 1
ATOM 881 C CA . ASP A 1 105 ? 17.925 -37.540 -63.148 1.00 88.75 105 ASP A CA 1
ATOM 882 C C . ASP A 1 105 ? 17.254 -38.442 -62.109 1.00 88.75 105 ASP A C 1
ATOM 884 O O . ASP A 1 105 ? 17.095 -39.644 -62.326 1.00 88.75 105 ASP A O 1
ATOM 888 N N . ILE A 1 106 ? 16.800 -37.871 -60.989 1.00 87.06 106 ILE A N 1
ATOM 889 C CA . ILE A 1 106 ? 16.080 -38.623 -59.953 1.00 87.06 106 ILE A CA 1
ATOM 890 C C . ILE A 1 106 ? 14.781 -39.212 -60.519 1.00 87.06 106 ILE A C 1
ATOM 892 O O . ILE A 1 106 ? 14.481 -40.381 -60.270 1.00 87.06 106 ILE A O 1
ATOM 896 N N . ALA A 1 107 ? 14.010 -38.435 -61.284 1.00 89.81 107 ALA A N 1
ATOM 897 C CA . ALA A 1 107 ? 12.779 -38.924 -61.898 1.00 89.81 107 ALA A CA 1
ATOM 898 C C . ALA A 1 107 ? 13.062 -40.117 -62.826 1.00 89.81 107 ALA A C 1
ATOM 900 O O . ALA A 1 107 ? 12.412 -41.156 -62.703 1.00 89.81 107 ALA A O 1
ATOM 901 N N . SER A 1 108 ? 14.078 -39.991 -63.685 1.00 90.00 108 SER A N 1
ATOM 902 C CA . SER A 1 108 ? 14.508 -41.013 -64.643 1.00 90.00 108 SER A CA 1
ATOM 903 C C . SER A 1 108 ? 15.011 -42.291 -63.963 1.00 90.00 108 SER A C 1
ATOM 905 O O . SER A 1 108 ? 14.532 -43.383 -64.268 1.00 90.00 108 SER A O 1
ATOM 907 N N . ILE A 1 109 ? 15.913 -42.167 -62.981 1.00 92.12 109 ILE A N 1
ATOM 908 C CA . ILE A 1 109 ? 16.512 -43.308 -62.267 1.00 92.12 109 ILE A CA 1
ATOM 909 C C . ILE A 1 109 ? 15.445 -44.143 -61.559 1.00 92.12 109 ILE A C 1
ATOM 911 O O . ILE A 1 109 ? 15.498 -45.373 -61.577 1.00 92.12 109 ILE A O 1
ATOM 915 N N . PHE A 1 110 ? 14.493 -43.481 -60.905 1.00 84.94 110 PHE A N 1
ATOM 916 C CA . PHE A 1 110 ? 13.504 -44.157 -60.072 1.00 84.94 110 PHE A CA 1
ATOM 917 C C . PHE A 1 110 ? 12.180 -44.432 -60.801 1.00 84.94 110 PHE A C 1
ATOM 919 O O . PHE A 1 110 ? 11.313 -45.086 -60.224 1.00 84.94 110 PHE A O 1
ATOM 926 N N . GLY A 1 111 ? 12.011 -43.969 -62.047 1.00 86.31 111 GLY A N 1
ATOM 927 C CA . GLY A 1 111 ? 10.767 -44.122 -62.810 1.00 86.31 111 GLY A CA 1
ATOM 928 C C . GLY A 1 111 ? 9.565 -43.471 -62.120 1.00 86.31 111 GLY A C 1
ATOM 929 O O . GLY A 1 111 ? 8.451 -43.992 -62.172 1.00 86.31 111 GLY A O 1
ATOM 930 N N . ILE A 1 112 ? 9.791 -42.361 -61.408 1.00 86.88 112 ILE A N 1
ATOM 931 C CA . ILE A 1 112 ? 8.770 -41.663 -60.615 1.00 86.88 112 ILE A CA 1
ATOM 932 C C . ILE A 1 112 ? 8.543 -40.245 -61.127 1.00 86.88 1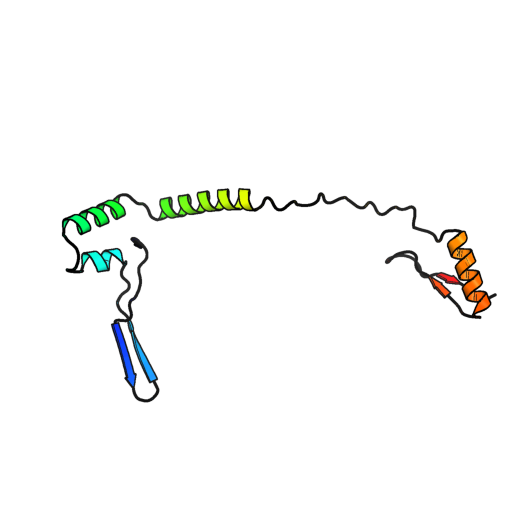12 ILE A C 1
ATOM 934 O O . ILE A 1 112 ? 9.416 -39.635 -61.734 1.00 86.88 112 ILE A O 1
ATOM 938 N N . THR A 1 113 ? 7.356 -39.704 -60.859 1.00 87.88 113 THR A N 1
ATOM 939 C CA . THR A 1 113 ? 7.062 -38.285 -61.089 1.00 87.88 113 THR A CA 1
ATOM 940 C C . THR A 1 113 ? 7.403 -37.489 -59.835 1.00 87.88 113 THR A C 1
ATOM 942 O O . THR A 1 113 ? 6.867 -37.760 -58.758 1.00 87.88 113 THR A O 1
ATOM 945 N N . VAL A 1 114 ? 8.265 -36.484 -59.973 1.00 88.38 114 VAL A N 1
ATOM 946 C CA . VAL A 1 114 ? 8.709 -35.629 -58.868 1.00 88.38 114 VAL A CA 1
ATOM 947 C C . VAL A 1 114 ? 7.955 -34.301 -58.919 1.00 88.38 114 VAL A C 1
ATOM 949 O O . VAL A 1 114 ? 7.972 -33.601 -59.926 1.00 88.38 114 VAL A O 1
ATOM 952 N N . TYR A 1 115 ? 7.281 -33.943 -57.825 1.00 85.56 115 TYR A N 1
ATOM 953 C CA . TYR A 1 115 ? 6.532 -32.689 -57.709 1.00 85.56 115 TYR A CA 1
ATOM 954 C C . TYR A 1 115 ? 7.303 -31.687 -56.850 1.00 85.56 115 TYR A C 1
ATOM 956 O O . TYR A 1 115 ? 7.572 -31.961 -55.680 1.00 85.56 115 TYR A O 1
ATOM 964 N N . VAL A 1 116 ? 7.622 -30.511 -57.397 1.00 86.06 116 VAL A N 1
ATOM 965 C CA . VAL A 1 116 ? 8.449 -29.502 -56.713 1.00 86.06 116 VAL A CA 1
ATOM 966 C C . VAL A 1 116 ? 7.755 -28.147 -56.633 1.00 86.06 116 VAL A C 1
ATOM 968 O O . VAL A 1 116 ? 7.062 -27.715 -57.557 1.00 86.06 116 VAL A O 1
ATOM 971 N N . ARG A 1 117 ? 7.941 -27.469 -55.493 1.00 83.12 117 ARG A N 1
ATOM 972 C CA . ARG A 1 117 ? 7.417 -26.131 -55.201 1.00 83.12 117 ARG A CA 1
ATOM 973 C C . ARG A 1 117 ? 8.524 -25.268 -54.589 1.00 83.12 117 ARG A C 1
ATOM 975 O O . ARG A 1 117 ? 8.994 -25.569 -53.498 1.00 83.12 117 ARG A O 1
ATOM 982 N N . THR A 1 118 ? 8.913 -24.184 -55.261 1.00 77.88 118 THR A N 1
ATOM 983 C CA . THR A 1 118 ? 10.076 -23.355 -54.870 1.00 77.88 118 THR A CA 1
ATOM 984 C C . THR A 1 118 ? 9.846 -22.501 -53.620 1.00 77.88 118 THR A C 1
ATOM 986 O O . THR A 1 118 ? 10.786 -22.159 -52.913 1.00 77.88 118 THR A O 1
ATOM 989 N N . HIS A 1 119 ? 8.594 -22.162 -53.306 1.00 74.19 119 HIS A N 1
ATOM 990 C CA . HIS A 1 119 ? 8.227 -21.401 -52.108 1.00 74.19 119 HIS A CA 1
ATOM 991 C C . HIS A 1 119 ? 6.760 -21.634 -51.726 1.00 74.19 119 HIS A C 1
ATOM 993 O O . HIS A 1 119 ? 5.976 -22.175 -52.506 1.00 74.19 119 HIS A O 1
ATOM 999 N N . LYS A 1 120 ? 6.359 -21.192 -50.525 1.00 70.75 120 LYS A N 1
ATOM 1000 C CA . LYS A 1 120 ? 5.024 -21.453 -49.945 1.00 70.75 120 LYS A CA 1
ATOM 1001 C C . LYS A 1 120 ? 3.830 -20.981 -50.785 1.00 70.75 120 LYS A C 1
ATOM 1003 O O . LYS A 1 120 ? 2.746 -21.519 -50.589 1.00 70.75 120 LYS A O 1
ATOM 1008 N N . GLU A 1 121 ? 4.015 -20.029 -51.698 1.00 75.94 121 GLU A N 1
ATOM 1009 C CA . GLU A 1 121 ? 2.976 -19.526 -52.615 1.00 75.94 121 GLU A CA 1
ATOM 1010 C C . GLU A 1 121 ? 3.221 -19.905 -54.088 1.00 75.94 121 GLU A C 1
ATOM 1012 O O . GLU A 1 121 ? 2.380 -19.639 -54.940 1.00 75.94 121 GLU A O 1
ATOM 1017 N N . GLY A 1 122 ? 4.313 -20.614 -54.397 1.00 73.00 122 GLY A N 1
ATOM 1018 C CA . GLY A 1 122 ? 4.690 -20.956 -55.772 1.00 73.00 122 GLY A CA 1
ATOM 1019 C C . GLY A 1 122 ? 3.777 -21.998 -56.423 1.00 73.00 122 GLY A C 1
ATOM 1020 O O . GLY A 1 122 ? 3.035 -22.705 -55.733 1.00 73.00 122 GLY A O 1
ATOM 1021 N N . LYS A 1 123 ? 3.848 -22.122 -57.754 1.00 78.00 123 LYS A N 1
ATOM 1022 C CA . LYS A 1 123 ? 3.156 -23.184 -58.505 1.00 78.00 123 LYS A CA 1
ATOM 1023 C C . LYS A 1 123 ? 3.848 -24.532 -58.279 1.00 78.00 123 LYS A C 1
ATOM 1025 O O . LYS A 1 123 ? 5.071 -24.584 -58.177 1.00 78.00 123 LYS A O 1
ATOM 1030 N N . LEU A 1 124 ? 3.060 -25.603 -58.194 1.00 81.69 124 LEU A N 1
ATOM 1031 C CA . LEU A 1 124 ? 3.576 -26.971 -58.151 1.00 81.69 124 LEU A CA 1
ATOM 1032 C C . LEU A 1 124 ? 3.913 -27.412 -59.580 1.00 81.69 124 LEU A C 1
ATOM 1034 O O . LEU A 1 124 ? 3.048 -27.342 -60.453 1.00 81.69 124 LEU A O 1
ATOM 1038 N N . VAL A 1 125 ? 5.151 -27.840 -59.813 1.00 85.19 125 VAL A N 1
ATOM 1039 C CA . VAL A 1 125 ? 5.627 -28.320 -61.119 1.00 85.19 125 VAL A CA 1
ATOM 1040 C C . VAL A 1 125 ? 5.876 -29.821 -61.027 1.00 85.19 125 VAL A C 1
ATOM 1042 O O . VAL A 1 125 ? 6.489 -30.275 -60.062 1.00 85.19 125 VAL A O 1
ATOM 1045 N N . ALA A 1 126 ? 5.381 -30.579 -62.005 1.00 84.62 126 ALA A N 1
ATOM 1046 C CA . ALA A 1 126 ? 5.622 -32.014 -62.126 1.00 84.62 126 ALA A CA 1
ATOM 1047 C C . ALA A 1 126 ? 6.774 -32.265 -63.106 1.00 84.62 126 ALA A C 1
ATOM 1049 O O . ALA A 1 126 ? 6.731 -31.778 -64.236 1.00 84.62 126 ALA A O 1
ATOM 1050 N N . ILE A 1 127 ? 7.773 -33.027 -62.671 1.00 84.62 127 ILE A N 1
ATOM 1051 C CA . ILE A 1 127 ? 8.886 -33.516 -63.483 1.00 84.62 127 ILE A CA 1
ATOM 1052 C C . ILE A 1 127 ? 8.648 -35.009 -63.685 1.00 84.62 127 ILE A C 1
ATOM 1054 O O . ILE A 1 127 ? 8.633 -35.782 -62.725 1.00 84.62 127 ILE A O 1
ATOM 1058 N N . ASN A 1 128 ? 8.374 -35.393 -64.927 1.00 80.25 128 ASN A N 1
ATOM 1059 C CA . ASN A 1 128 ? 8.098 -36.776 -65.295 1.00 80.25 128 ASN A CA 1
ATOM 1060 C C . ASN A 1 128 ? 9.397 -37.483 -65.685 1.00 80.25 128 ASN A C 1
ATOM 1062 O O . ASN A 1 128 ? 10.315 -36.854 -66.204 1.00 80.25 128 ASN A O 1
ATOM 1066 N N . HIS A 1 129 ? 9.435 -38.796 -65.488 1.00 74.19 129 HIS A N 1
ATOM 1067 C CA . HIS A 1 129 ? 10.357 -39.651 -66.222 1.00 74.19 129 HIS A CA 1
ATOM 1068 C C . HIS A 1 129 ? 9.846 -39.722 -67.666 1.00 74.19 129 HIS A C 1
ATOM 1070 O O . HIS A 1 129 ? 8.646 -39.919 -67.868 1.00 74.19 129 HIS A O 1
ATOM 1076 N N . GLY A 1 130 ? 10.711 -39.426 -68.637 1.00 64.06 130 GLY A N 1
ATOM 1077 C CA . GLY A 1 130 ? 10.359 -39.394 -70.063 1.00 64.06 130 GLY A CA 1
ATOM 1078 C C . GLY A 1 130 ? 9.754 -40.691 -70.585 1.00 64.06 130 GLY A C 1
ATOM 1079 O O . GLY A 1 130 ? 10.051 -41.764 -70.012 1.00 64.06 130 GLY A O 1
#

Foldseek 3Di:
DFLPFWDKDFPDWDDDPPDIDTDIDDTDTPLVVVLVDPPDDPVVNVVSVVVSVVDDPVVVVVVVVVVVVVVVVVVPPPDDDPPPPCPPPPVQQDQDPVRLVVVQVVQQVVQHWDWDASDPPGDIDIRHRD